Protein AF-A0A973HNA3-F1 (afdb_monomer)

pLDDT: mean 85.36, std 13.4, range [43.09, 97.88]

Sequence (90 aa):
MIIHIDPSSVSCDHIKQFMFDFIERELDGRLLMAMDNHVLSCEECQVMVKNYELSVDTGRKKISKTIKLPEGFKNEILKSLQDFTEEDDN

Radius of gyration: 18.61 Å; Cα contacts (8 Å, |Δi|>4): 35; chains: 1; bounding box: 33×46×44 Å

Nearest PDB structures (foldseek):
  3hug-assembly6_F  TM=7.342E-01  e=3.693E+00  Mycobacterium tuberculosis H37Rv

Structure (mmCIF, N/CA/C/O backbone):
data_AF-A0A973HNA3-F1
#
_entry.id   AF-A0A973HNA3-F1
#
loop_
_atom_site.group_PDB
_atom_site.id
_atom_site.type_symbol
_atom_site.label_atom_id
_atom_site.label_alt_id
_atom_site.label_comp_id
_atom_site.label_asym_id
_atom_site.label_entity_id
_atom_site.label_seq_id
_atom_site.pdbx_PDB_ins_code
_atom_site.Cartn_x
_atom_site.Cartn_y
_atom_site.Cartn_z
_atom_site.occupancy
_atom_site.B_iso_or_equiv
_atom_site.auth_seq_id
_atom_site.auth_comp_id
_atom_site.auth_asym_id
_atom_site.auth_atom_id
_atom_site.pdbx_PDB_model_num
ATOM 1 N N . MET A 1 1 ? -13.553 -0.116 -13.221 1.00 48.06 1 MET A N 1
ATOM 2 C CA . MET A 1 1 ? -12.571 -0.079 -14.325 1.00 48.06 1 MET A CA 1
ATOM 3 C C . MET A 1 1 ? -11.658 -1.267 -14.101 1.00 48.06 1 MET A C 1
ATOM 5 O O . MET A 1 1 ? -11.118 -1.358 -13.012 1.00 48.06 1 MET A O 1
ATOM 9 N N . ILE A 1 2 ? -11.583 -2.228 -15.025 1.00 55.06 2 ILE A N 1
ATOM 10 C CA . ILE A 1 2 ? -10.654 -3.358 -14.865 1.00 55.06 2 ILE A CA 1
ATOM 11 C C . ILE A 1 2 ? -9.303 -2.868 -15.383 1.00 55.06 2 ILE A C 1
ATOM 13 O O . ILE A 1 2 ? -9.16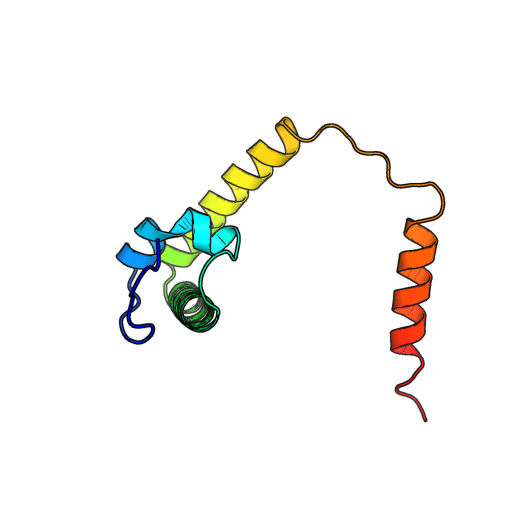4 -2.575 -16.569 1.00 55.06 2 ILE A O 1
ATOM 17 N N . ILE A 1 3 ? -8.358 -2.674 -14.470 1.00 62.69 3 ILE A N 1
ATOM 18 C CA . ILE A 1 3 ? -6.999 -2.241 -14.785 1.00 62.69 3 ILE A CA 1
ATOM 19 C C . ILE A 1 3 ? -6.226 -3.484 -15.237 1.00 62.69 3 ILE A C 1
ATOM 21 O O . ILE A 1 3 ? -6.139 -4.465 -14.505 1.00 62.69 3 ILE A O 1
ATOM 25 N N . HIS A 1 4 ? -5.702 -3.465 -16.461 1.00 68.12 4 HIS A N 1
ATOM 26 C CA . HIS A 1 4 ? -4.891 -4.552 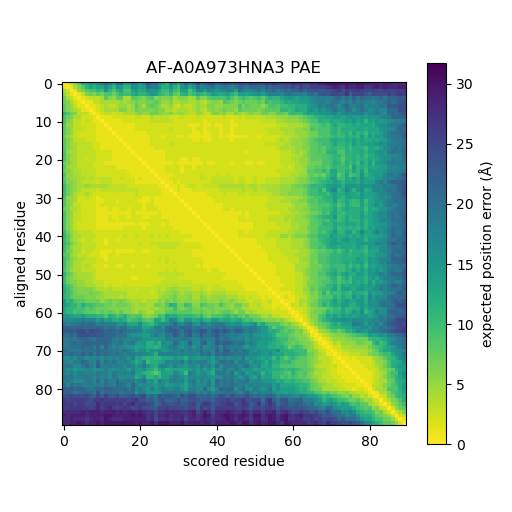-17.006 1.00 68.12 4 HIS A CA 1
ATOM 27 C C . HIS A 1 4 ? -3.416 -4.161 -16.942 1.00 68.12 4 HIS A C 1
ATOM 29 O O . HIS A 1 4 ? -2.879 -3.593 -17.889 1.00 68.12 4 HIS A O 1
ATOM 35 N N . ILE A 1 5 ? -2.778 -4.448 -15.810 1.00 76.75 5 ILE A N 1
ATOM 36 C CA . ILE A 1 5 ? -1.320 -4.396 -15.669 1.00 76.75 5 ILE A CA 1
ATOM 37 C C . ILE A 1 5 ? -0.827 -5.829 -15.651 1.00 76.75 5 ILE A C 1
ATOM 39 O O . ILE A 1 5 ? -1.396 -6.673 -14.961 1.00 76.75 5 ILE A O 1
ATOM 43 N N . ASP A 1 6 ? 0.228 -6.099 -16.408 1.00 83.75 6 ASP A N 1
ATOM 44 C CA . ASP A 1 6 ? 0.939 -7.360 -16.294 1.00 83.75 6 ASP A CA 1
ATOM 45 C C . ASP A 1 6 ? 1.736 -7.354 -14.974 1.00 83.75 6 ASP A C 1
ATOM 47 O O . ASP A 1 6 ? 2.632 -6.519 -14.803 1.00 83.75 6 ASP A O 1
ATOM 51 N N . PRO A 1 7 ? 1.443 -8.261 -14.022 1.00 84.50 7 PRO A N 1
ATOM 52 C CA . PRO A 1 7 ? 2.160 -8.319 -12.751 1.00 84.50 7 PRO A CA 1
ATOM 53 C C . PRO A 1 7 ? 3.671 -8.541 -12.917 1.00 84.50 7 PRO A C 1
ATOM 55 O O . PRO A 1 7 ? 4.445 -8.204 -12.027 1.00 84.50 7 PRO A O 1
ATOM 58 N N . SER A 1 8 ? 4.118 -9.084 -14.054 1.00 85.81 8 SER A N 1
ATOM 59 C CA . SER A 1 8 ? 5.543 -9.286 -14.334 1.00 85.81 8 SER A CA 1
ATOM 60 C C . SER A 1 8 ? 6.291 -7.999 -14.710 1.00 85.81 8 SER A C 1
ATOM 62 O O . SER A 1 8 ? 7.521 -7.986 -14.691 1.00 85.81 8 SER A O 1
ATOM 64 N N . SER A 1 9 ? 5.576 -6.907 -15.007 1.00 91.56 9 SER A N 1
ATOM 65 C CA . SER A 1 9 ? 6.151 -5.635 -15.465 1.00 91.56 9 SER A CA 1
ATOM 66 C C . SER A 1 9 ? 5.960 -4.473 -14.486 1.00 91.56 9 SER A C 1
ATOM 68 O O . SER A 1 9 ? 6.026 -3.309 -14.889 1.00 91.56 9 SER A O 1
ATOM 70 N N . VAL A 1 10 ? 5.683 -4.754 -13.209 1.00 94.38 10 VAL A N 1
ATOM 71 C CA . VAL A 1 10 ? 5.498 -3.705 -12.196 1.00 94.38 10 VAL A CA 1
ATOM 72 C C . VAL A 1 10 ? 6.770 -2.862 -12.048 1.00 94.38 10 VAL A C 1
ATOM 74 O O . VAL A 1 10 ? 7.887 -3.369 -11.964 1.00 94.38 10 VAL A O 1
ATOM 77 N N . SER A 1 11 ? 6.581 -1.545 -11.997 1.00 95.31 11 SER A N 1
ATOM 78 C CA . SER A 1 11 ? 7.642 -0.536 -11.926 1.00 95.31 11 SER A CA 1
ATOM 79 C C . SER A 1 11 ? 7.251 0.579 -10.954 1.00 95.31 11 SER A C 1
ATOM 81 O O . SER A 1 11 ? 6.090 0.665 -10.545 1.00 95.31 11 SER A O 1
ATOM 83 N N . CYS A 1 12 ? 8.188 1.478 -10.638 1.00 97.38 12 CYS A N 1
ATOM 84 C CA . CYS A 1 12 ? 7.933 2.613 -9.748 1.00 97.38 12 CYS A CA 1
ATOM 85 C C . CYS A 1 12 ? 6.761 3.492 -10.219 1.00 97.38 12 CYS A C 1
ATOM 87 O O . CYS A 1 12 ? 6.022 4.030 -9.396 1.00 97.38 12 CYS A O 1
ATOM 89 N N . ASP A 1 13 ? 6.567 3.636 -11.533 1.00 96.25 13 ASP A N 1
ATOM 90 C CA . ASP A 1 13 ? 5.470 4.439 -12.087 1.00 96.25 13 ASP A CA 1
ATOM 91 C C . ASP A 1 13 ? 4.108 3.795 -11.825 1.00 96.25 13 ASP A C 1
ATOM 93 O O . ASP A 1 13 ? 3.150 4.496 -11.505 1.00 96.25 13 ASP A O 1
ATOM 97 N N . HIS A 1 14 ? 4.038 2.462 -11.848 1.00 95.25 14 HIS A N 1
ATOM 98 C CA . HIS A 1 14 ? 2.838 1.739 -11.440 1.00 95.25 14 HIS A CA 1
ATOM 99 C C . HIS A 1 14 ? 2.552 1.942 -9.945 1.00 95.25 14 HIS A C 1
ATOM 101 O O . HIS A 1 14 ? 1.409 2.201 -9.580 1.00 95.25 14 HIS A O 1
ATOM 107 N N . ILE A 1 15 ? 3.577 1.918 -9.079 1.00 96.31 15 ILE A N 1
ATOM 108 C CA . ILE A 1 15 ? 3.401 2.232 -7.647 1.00 96.31 15 ILE A CA 1
ATOM 109 C C . ILE A 1 15 ? 2.821 3.637 -7.462 1.00 96.31 15 ILE A C 1
ATOM 111 O O . ILE A 1 15 ? 1.853 3.812 -6.728 1.00 96.31 15 ILE A O 1
ATOM 115 N N . LYS A 1 16 ? 3.363 4.636 -8.167 1.00 94.94 16 LYS A N 1
ATOM 116 C CA . LYS A 1 16 ? 2.868 6.022 -8.116 1.00 94.94 16 LYS A CA 1
ATOM 117 C C . LYS A 1 16 ? 1.424 6.132 -8.599 1.00 94.94 16 LYS A C 1
ATOM 119 O O . LYS A 1 16 ? 0.622 6.822 -7.975 1.00 94.94 16 LYS A O 1
ATOM 124 N N . GLN A 1 17 ? 1.104 5.469 -9.707 1.00 94.38 17 GLN A N 1
ATOM 125 C CA . GLN A 1 17 ? -0.208 5.548 -10.338 1.00 94.38 17 GLN A CA 1
ATOM 126 C C . GLN A 1 17 ? -1.303 4.891 -9.492 1.00 94.38 17 GLN A C 1
ATOM 128 O O . GLN A 1 17 ? -2.396 5.442 -9.390 1.00 94.38 17 GLN A O 1
ATOM 133 N N . PHE A 1 18 ? -1.006 3.748 -8.872 1.00 93.94 18 PHE A N 1
ATOM 134 C CA . PHE A 1 18 ? -1.978 2.942 -8.125 1.00 93.94 18 PHE A CA 1
ATOM 135 C C . PHE A 1 18 ? -1.765 3.002 -6.612 1.00 93.94 18 PHE A C 1
ATOM 137 O O . PHE A 1 18 ? -2.220 2.123 -5.891 1.00 93.94 18 PHE A O 1
ATOM 144 N N . MET A 1 19 ? -1.083 4.042 -6.119 1.00 94.62 19 MET A N 1
ATOM 145 C CA . MET A 1 19 ? -0.714 4.184 -4.707 1.00 94.62 19 MET A CA 1
ATOM 146 C C . MET A 1 19 ? -1.918 4.045 -3.770 1.00 94.62 19 MET A C 1
ATOM 148 O O . MET A 1 19 ? -1.844 3.330 -2.778 1.00 94.62 19 MET A O 1
ATOM 152 N N . PHE A 1 20 ? -3.029 4.716 -4.086 1.00 93.75 20 PHE A N 1
ATOM 153 C CA . PHE A 1 20 ? -4.239 4.665 -3.266 1.00 93.75 20 PHE A CA 1
ATOM 154 C C . PHE A 1 20 ? -4.828 3.249 -3.232 1.00 93.75 20 PHE A C 1
ATOM 156 O O . PHE A 1 20 ? -4.922 2.660 -2.159 1.00 93.75 20 PHE A O 1
ATOM 163 N N . ASP A 1 21 ? -5.127 2.676 -4.400 1.00 94.31 21 ASP A N 1
ATOM 164 C CA . ASP A 1 21 ? -5.723 1.340 -4.522 1.00 94.31 21 ASP A CA 1
ATOM 165 C C . ASP A 1 21 ? -4.823 0.249 -3.909 1.00 94.31 21 ASP A C 1
ATOM 167 O O . ASP A 1 21 ? -5.306 -0.712 -3.312 1.00 94.31 21 ASP A O 1
ATOM 171 N N . PHE A 1 22 ? -3.500 0.400 -4.028 1.00 94.81 22 PHE A N 1
ATOM 172 C CA . PHE A 1 22 ? -2.509 -0.486 -3.420 1.00 94.81 22 PHE A CA 1
ATOM 173 C C . PHE A 1 22 ? -2.565 -0.442 -1.887 1.00 94.81 22 PHE A C 1
ATOM 175 O O . PHE A 1 22 ? -2.643 -1.492 -1.249 1.00 94.81 22 PHE A O 1
ATOM 182 N N . ILE A 1 23 ? -2.576 0.758 -1.296 1.00 94.06 23 ILE A N 1
ATOM 183 C CA . ILE A 1 23 ? -2.643 0.952 0.161 1.00 94.06 23 ILE A CA 1
ATOM 184 C C . ILE A 1 23 ? -3.982 0.486 0.735 1.00 94.06 23 ILE A C 1
ATOM 186 O O . ILE A 1 23 ? -4.010 -0.161 1.781 1.00 94.06 23 ILE A O 1
ATOM 190 N N . GLU A 1 24 ? -5.0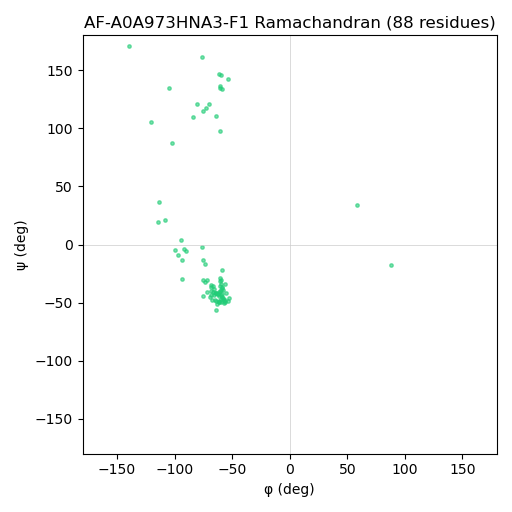84 0.764 0.041 1.00 92.88 24 GLU A N 1
ATOM 191 C CA . GLU A 1 24 ? -6.426 0.314 0.431 1.00 92.88 24 GLU A CA 1
ATOM 192 C C . GLU A 1 24 ? -6.680 -1.170 0.121 1.00 92.88 24 GLU A C 1
ATOM 194 O O . GLU A 1 24 ? -7.727 -1.708 0.477 1.00 92.88 24 GLU A O 1
ATOM 199 N N . ARG A 1 25 ? -5.705 -1.861 -0.491 1.00 93.75 25 ARG A N 1
ATOM 200 C CA . ARG A 1 25 ? -5.781 -3.281 -0.872 1.00 93.75 25 ARG A CA 1
ATOM 201 C C . ARG A 1 25 ? 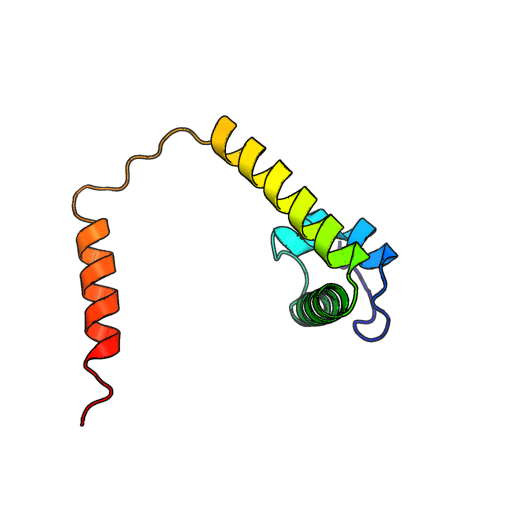-6.957 -3.585 -1.820 1.00 93.75 25 ARG A C 1
ATOM 203 O O . ARG A 1 25 ? -7.513 -4.679 -1.783 1.00 93.75 25 ARG A O 1
ATOM 210 N N . GLU A 1 26 ? -7.305 -2.639 -2.695 1.00 94.06 26 GLU A N 1
ATOM 211 C CA . GLU A 1 26 ? -8.418 -2.736 -3.659 1.00 94.06 26 GLU A CA 1
ATOM 212 C C . GLU A 1 26 ? -8.004 -3.304 -5.032 1.00 94.06 26 GLU A C 1
ATOM 214 O O . GLU A 1 26 ? -8.846 -3.530 -5.905 1.00 94.06 26 GLU A O 1
ATOM 219 N N . LEU A 1 27 ? -6.709 -3.559 -5.235 1.00 90.62 27 LEU A N 1
ATOM 220 C CA . LEU A 1 27 ? -6.178 -4.182 -6.449 1.00 90.62 27 LEU A CA 1
ATOM 221 C C . LEU A 1 27 ? -6.432 -5.695 -6.487 1.00 90.62 27 LEU A C 1
ATOM 223 O O . LEU A 1 27 ? -6.651 -6.344 -5.463 1.00 90.62 27 LEU A O 1
ATOM 227 N N . ASP A 1 28 ? -6.345 -6.288 -7.681 1.00 92.00 28 ASP A N 1
ATOM 228 C CA . ASP A 1 28 ? -6.375 -7.742 -7.797 1.00 92.00 28 ASP A CA 1
ATOM 229 C C . ASP A 1 28 ? -5.187 -8.377 -7.056 1.00 92.00 28 ASP A C 1
ATOM 231 O O . ASP A 1 28 ? -4.087 -7.824 -7.000 1.00 92.00 28 ASP A O 1
ATOM 235 N N . GLY A 1 29 ? -5.395 -9.568 -6.491 1.00 92.56 29 GLY A N 1
ATOM 236 C CA . GLY A 1 29 ? -4.400 -10.188 -5.615 1.00 92.56 29 GLY A CA 1
ATOM 237 C C . GLY A 1 29 ? -3.047 -10.463 -6.283 1.00 92.56 29 GLY A C 1
ATOM 238 O O . GLY A 1 29 ? -2.028 -10.446 -5.599 1.00 92.56 29 GLY A O 1
ATOM 239 N N . ARG A 1 30 ? -3.000 -10.692 -7.605 1.00 92.38 30 ARG A N 1
ATOM 240 C CA . ARG A 1 30 ? -1.730 -10.944 -8.310 1.00 92.38 30 ARG A CA 1
ATOM 241 C C . ARG A 1 30 ? -0.943 -9.655 -8.491 1.00 92.38 30 ARG A C 1
ATOM 243 O O . ARG A 1 30 ? 0.261 -9.642 -8.244 1.00 92.38 30 ARG A O 1
ATOM 250 N N . LEU A 1 31 ? -1.617 -8.586 -8.899 1.00 93.38 31 LEU A N 1
ATOM 251 C CA . LEU A 1 31 ? -1.023 -7.264 -9.012 1.00 93.38 31 LEU A CA 1
ATOM 252 C C . LEU A 1 31 ? -0.579 -6.737 -7.646 1.00 93.38 31 LEU A C 1
ATOM 254 O O . LEU A 1 31 ? 0.530 -6.226 -7.531 1.00 93.38 31 LEU A O 1
ATOM 258 N N . LEU A 1 32 ? -1.391 -6.940 -6.605 1.00 95.19 32 LEU A N 1
ATOM 259 C CA . LEU A 1 32 ? -1.053 -6.564 -5.236 1.00 95.19 32 LEU A CA 1
ATOM 260 C C . LEU A 1 32 ? 0.255 -7.228 -4.779 1.00 95.19 32 LEU A C 1
ATOM 262 O O . LEU A 1 32 ? 1.160 -6.535 -4.324 1.00 95.19 32 LEU A O 1
ATOM 266 N N . MET A 1 33 ? 0.396 -8.544 -4.981 1.00 95.81 33 MET A N 1
ATOM 267 C CA . MET A 1 33 ? 1.638 -9.263 -4.664 1.00 95.81 33 MET A CA 1
ATOM 268 C C . MET A 1 33 ? 2.834 -8.753 -5.473 1.00 95.81 33 MET A C 1
ATOM 270 O O . MET A 1 33 ? 3.935 -8.628 -4.942 1.00 95.81 33 MET A O 1
ATOM 274 N N . ALA A 1 34 ? 2.647 -8.463 -6.762 1.00 96.00 34 ALA A N 1
ATOM 275 C CA . ALA A 1 34 ? 3.723 -7.939 -7.597 1.00 96.00 34 ALA A CA 1
ATOM 276 C C . ALA A 1 34 ? 4.176 -6.539 -7.155 1.00 96.00 34 ALA A C 1
ATOM 278 O O . ALA A 1 34 ? 5.375 -6.255 -7.138 1.00 96.00 34 ALA A O 1
ATOM 279 N N . MET A 1 35 ? 3.237 -5.685 -6.748 1.00 96.56 35 MET A N 1
ATOM 280 C CA . MET A 1 35 ? 3.530 -4.368 -6.187 1.00 96.56 35 MET A CA 1
ATOM 281 C C . MET A 1 35 ? 4.197 -4.459 -4.818 1.00 96.56 35 MET A C 1
ATOM 283 O O . MET A 1 35 ? 5.202 -3.782 -4.616 1.00 96.56 35 MET A O 1
ATOM 287 N N . ASP A 1 36 ? 3.730 -5.336 -3.925 1.00 97.38 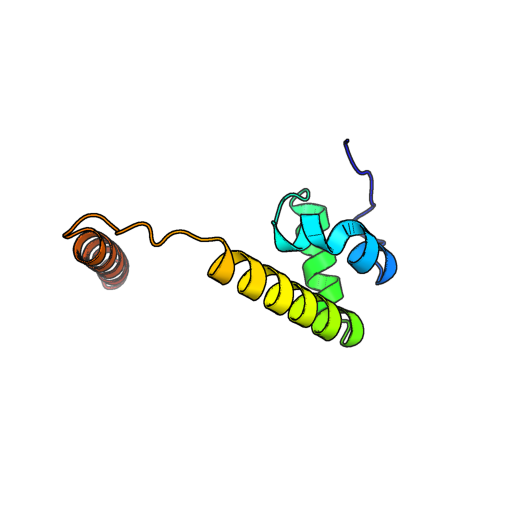36 ASP A N 1
ATOM 288 C CA . ASP A 1 36 ? 4.394 -5.606 -2.643 1.00 97.38 36 ASP A CA 1
ATOM 289 C C . ASP A 1 36 ? 5.849 -6.050 -2.873 1.00 97.38 36 ASP A C 1
ATOM 291 O O . ASP A 1 36 ? 6.772 -5.492 -2.283 1.00 97.38 36 ASP A O 1
ATOM 295 N N . ASN A 1 37 ? 6.081 -6.990 -3.796 1.00 96.88 37 ASN A N 1
ATOM 296 C CA . ASN A 1 37 ? 7.430 -7.442 -4.150 1.00 96.88 37 ASN A CA 1
ATOM 297 C C . ASN A 1 37 ? 8.302 -6.299 -4.687 1.00 96.88 37 ASN A C 1
ATOM 299 O O . ASN A 1 37 ? 9.462 -6.163 -4.292 1.00 96.88 37 ASN A O 1
ATOM 303 N N . HIS A 1 38 ? 7.751 -5.456 -5.564 1.00 97.00 38 HIS A N 1
ATOM 304 C CA . HIS A 1 38 ? 8.467 -4.294 -6.078 1.00 97.00 38 HIS A CA 1
ATOM 305 C C . HIS A 1 38 ? 8.842 -3.333 -4.943 1.00 97.00 38 HIS A C 1
ATOM 307 O O . HIS A 1 38 ? 10.014 -2.980 -4.818 1.00 97.00 38 HIS A O 1
ATOM 313 N N . VAL A 1 39 ? 7.886 -2.970 -4.081 1.00 97.50 39 VAL A N 1
ATOM 314 C CA . VAL A 1 39 ? 8.105 -2.095 -2.921 1.00 97.50 39 VAL A CA 1
ATOM 315 C C . VAL A 1 39 ? 9.172 -2.687 -1.999 1.00 97.50 39 VAL A C 1
ATOM 317 O O . VAL A 1 39 ? 10.117 -1.993 -1.649 1.00 97.50 39 VAL A O 1
ATOM 320 N N . LEU A 1 40 ? 9.120 -3.980 -1.677 1.00 97.19 40 LEU A N 1
ATOM 321 C CA . LEU A 1 40 ? 10.141 -4.637 -0.852 1.00 97.19 40 LEU A CA 1
ATOM 322 C C . LEU A 1 40 ? 11.552 -4.562 -1.455 1.00 97.19 40 LEU A C 1
ATOM 324 O O . LEU A 1 40 ? 12.529 -4.504 -0.712 1.00 97.19 40 LEU A O 1
ATOM 328 N N . SER A 1 41 ? 11.669 -4.526 -2.782 1.00 96.50 41 SER A N 1
ATOM 329 C CA . SER A 1 41 ? 12.959 -4.467 -3.484 1.00 96.50 41 SER A CA 1
ATOM 330 C C . SER A 1 41 ? 13.441 -3.053 -3.847 1.00 96.50 41 SER A C 1
ATOM 332 O O . SER A 1 41 ? 14.606 -2.885 -4.206 1.00 96.50 41 SER A O 1
ATOM 334 N N . CYS A 1 42 ? 12.581 -2.033 -3.762 1.00 97.69 42 CYS A N 1
ATOM 335 C CA . CYS A 1 42 ? 12.862 -0.676 -4.233 1.00 97.69 42 CYS A CA 1
ATOM 336 C C . CYS A 1 42 ? 12.757 0.349 -3.095 1.00 97.69 42 CYS A C 1
ATOM 338 O O . CYS A 1 42 ? 11.659 0.745 -2.705 1.00 97.69 42 CYS A O 1
ATOM 340 N N . GLU A 1 43 ? 13.902 0.836 -2.606 1.00 97.88 43 GLU A N 1
ATOM 341 C CA . GLU A 1 43 ? 13.981 1.789 -1.486 1.00 97.88 43 GLU A CA 1
ATOM 342 C C . GLU A 1 43 ? 13.160 3.072 -1.721 1.00 97.88 43 GLU A C 1
ATOM 344 O O . GLU A 1 43 ? 12.442 3.519 -0.826 1.00 97.88 43 GLU A O 1
ATOM 349 N N . GLU A 1 44 ? 13.190 3.633 -2.935 1.00 97.25 44 GLU A N 1
ATOM 350 C CA . GLU A 1 44 ? 12.392 4.820 -3.285 1.00 97.25 44 GLU A CA 1
ATOM 351 C C . GLU A 1 44 ? 10.891 4.556 -3.093 1.00 97.25 44 GLU A C 1
ATOM 353 O O . GLU A 1 44 ? 10.182 5.365 -2.487 1.00 97.25 44 GLU A O 1
ATOM 358 N N . CYS A 1 45 ? 10.412 3.396 -3.551 1.00 97.75 45 CYS A N 1
ATOM 359 C CA . CYS A 1 45 ? 9.016 3.005 -3.396 1.00 97.75 45 CYS A CA 1
ATOM 360 C C . CYS A 1 45 ? 8.657 2.730 -1.932 1.00 97.75 45 CYS A C 1
ATOM 362 O O . CYS A 1 45 ? 7.572 3.120 -1.512 1.00 97.75 45 CYS A O 1
ATOM 364 N N . GLN A 1 46 ? 9.553 2.146 -1.126 1.00 97.81 46 GLN A N 1
ATOM 365 C CA . GLN A 1 46 ? 9.313 1.962 0.317 1.00 97.81 46 GLN A CA 1
ATOM 366 C C . GLN A 1 46 ? 9.083 3.291 1.024 1.00 97.81 46 GLN A C 1
ATOM 368 O O . GLN A 1 46 ? 8.115 3.451 1.769 1.00 97.81 46 GLN A O 1
ATOM 373 N N . VAL A 1 47 ? 9.971 4.259 0.783 1.00 97.56 47 VAL A N 1
ATOM 374 C CA . VAL A 1 47 ? 9.875 5.590 1.388 1.00 97.56 47 VAL A CA 1
ATOM 375 C C . VAL A 1 47 ? 8.584 6.277 0.948 1.00 97.56 47 VAL A C 1
ATOM 377 O O . VAL A 1 47 ? 7.885 6.869 1.771 1.00 97.56 47 VAL A O 1
ATOM 380 N N . MET A 1 48 ? 8.241 6.175 -0.335 1.00 96.38 48 MET A N 1
ATOM 381 C CA . MET A 1 48 ? 7.034 6.775 -0.896 1.00 96.38 48 MET A CA 1
ATOM 382 C C . MET A 1 48 ? 5.752 6.197 -0.289 1.00 96.38 48 MET A C 1
ATOM 384 O O . MET A 1 48 ? 4.917 6.960 0.196 1.00 96.38 48 MET A O 1
ATOM 388 N N . VAL A 1 49 ? 5.629 4.867 -0.274 1.00 96.38 49 VAL A N 1
ATOM 389 C CA . VAL A 1 49 ? 4.494 4.130 0.300 1.00 96.38 49 VAL A CA 1
ATOM 390 C C . VAL A 1 49 ? 4.323 4.497 1.771 1.00 96.38 49 VAL A C 1
ATOM 392 O O . VAL A 1 49 ? 3.259 4.962 2.171 1.00 96.38 49 VAL A O 1
ATOM 395 N N . LYS A 1 50 ? 5.400 4.431 2.561 1.00 96.06 50 LYS A N 1
ATOM 396 C CA . LYS A 1 50 ? 5.374 4.774 3.989 1.00 96.06 50 LYS A CA 1
ATOM 397 C C . LYS A 1 50 ? 4.926 6.216 4.246 1.00 96.06 50 LYS A C 1
ATOM 399 O O . LYS A 1 50 ? 4.152 6.482 5.164 1.00 96.06 50 LYS A O 1
ATOM 404 N N . ASN A 1 51 ? 5.410 7.170 3.451 1.00 95.38 51 ASN A N 1
ATOM 405 C CA . ASN A 1 51 ? 5.012 8.573 3.589 1.00 95.38 51 ASN A CA 1
ATOM 406 C C . ASN A 1 51 ? 3.533 8.786 3.243 1.00 95.38 51 ASN A C 1
ATOM 408 O O . ASN A 1 51 ? 2.858 9.611 3.871 1.00 95.38 51 ASN A O 1
ATOM 412 N N . TYR A 1 52 ? 3.026 8.041 2.262 1.00 94.56 52 TYR A N 1
ATOM 413 C CA . TYR A 1 52 ? 1.621 8.079 1.890 1.00 94.56 52 TYR A CA 1
ATOM 414 C C . TYR A 1 52 ? 0.739 7.492 3.000 1.00 94.56 52 TYR A C 1
ATOM 416 O O . TYR A 1 52 ? -0.193 8.163 3.442 1.00 94.56 52 TYR A O 1
ATOM 424 N N . GLU A 1 53 ? 1.086 6.316 3.534 1.00 93.25 53 GLU A N 1
ATOM 425 C CA . GLU A 1 53 ? 0.395 5.682 4.669 1.00 93.25 53 GLU A CA 1
ATOM 426 C C . GLU A 1 53 ? 0.292 6.622 5.871 1.00 93.25 53 GLU A C 1
ATOM 428 O O . GLU A 1 53 ? -0.797 6.850 6.396 1.00 93.25 53 GLU A O 1
ATOM 433 N N . LEU A 1 54 ? 1.404 7.255 6.263 1.00 91.75 54 LEU A N 1
ATOM 434 C CA . LEU A 1 54 ? 1.422 8.219 7.366 1.00 91.75 54 LEU A CA 1
ATOM 435 C C . LEU A 1 54 ? 0.475 9.404 7.126 1.00 91.75 54 LEU A C 1
ATOM 437 O O . LEU A 1 54 ? -0.170 9.894 8.062 1.00 91.75 54 LEU A O 1
ATOM 441 N N . SER A 1 55 ? 0.386 9.868 5.880 1.00 89.62 55 SER A N 1
ATOM 442 C CA . SER A 1 55 ? -0.482 10.980 5.494 1.00 89.62 55 SER A CA 1
ATOM 443 C C . SER A 1 55 ? -1.957 10.579 5.570 1.00 89.62 55 SER A C 1
ATOM 445 O O . SER A 1 55 ? -2.765 11.309 6.157 1.00 89.62 55 SER A O 1
ATOM 447 N N . VAL A 1 56 ? -2.298 9.397 5.050 1.00 88.38 56 VAL A N 1
ATOM 448 C CA . VAL A 1 56 ? -3.655 8.837 5.087 1.00 88.38 56 VAL A CA 1
ATOM 449 C C . VAL A 1 56 ? -4.090 8.555 6.523 1.00 88.38 56 VAL A C 1
ATOM 451 O O . VAL A 1 56 ? -5.158 9.010 6.929 1.00 88.38 56 VAL A O 1
ATOM 454 N N . ASP A 1 57 ? -3.254 7.908 7.333 1.00 87.31 57 ASP A N 1
ATOM 455 C CA . ASP A 1 57 ? -3.546 7.607 8.737 1.00 87.31 57 ASP A CA 1
ATOM 456 C C . ASP A 1 57 ? -3.768 8.866 9.571 1.00 87.31 57 ASP A C 1
ATOM 458 O O . ASP A 1 57 ? -4.668 8.925 10.414 1.00 87.31 57 ASP A O 1
ATOM 462 N N . THR A 1 58 ? -2.969 9.905 9.330 1.00 85.00 58 THR A N 1
ATOM 463 C CA . THR A 1 58 ? -3.151 11.201 9.990 1.00 85.00 58 THR A CA 1
ATOM 464 C C . THR A 1 58 ? -4.490 11.828 9.604 1.00 85.00 58 THR A C 1
ATOM 466 O O . THR A 1 58 ? -5.188 12.363 10.469 1.00 85.00 58 THR A O 1
ATOM 469 N N . GLY A 1 59 ? -4.874 11.746 8.327 1.00 81.06 59 GLY A N 1
ATOM 470 C CA . GLY A 1 59 ? -6.191 12.173 7.854 1.00 81.06 59 GLY A CA 1
ATOM 471 C C . GLY A 1 59 ? -7.321 11.382 8.514 1.00 81.06 59 GLY A C 1
ATOM 472 O O . GLY A 1 59 ? -8.234 11.972 9.094 1.00 81.06 59 GLY A O 1
ATOM 473 N N . ARG A 1 60 ? -7.216 10.050 8.522 1.00 84.00 60 ARG A N 1
ATOM 474 C CA . ARG A 1 60 ? -8.184 9.136 9.141 1.00 84.00 60 ARG A CA 1
ATOM 475 C C . ARG A 1 60 ? -8.389 9.442 10.615 1.00 84.00 60 ARG A C 1
ATOM 477 O O . ARG A 1 60 ? -9.528 9.635 11.018 1.00 84.00 60 ARG A O 1
ATOM 484 N N . LYS A 1 61 ? -7.317 9.593 11.398 1.00 82.50 61 LYS A N 1
ATOM 485 C CA . LYS A 1 61 ? -7.393 9.934 12.833 1.00 82.50 61 LYS A CA 1
ATOM 486 C C . LYS A 1 61 ? -8.093 11.267 13.098 1.00 82.50 61 LYS A C 1
ATOM 488 O O . LYS A 1 61 ? -8.768 11.410 14.112 1.00 82.50 61 LYS A O 1
ATOM 493 N N . LYS A 1 62 ? -7.936 12.250 12.205 1.00 77.81 62 LYS A N 1
ATOM 494 C CA . LYS A 1 62 ? -8.600 13.559 12.326 1.00 77.81 62 LYS A CA 1
ATOM 495 C C . LYS A 1 62 ? -10.088 13.505 11.971 1.00 77.81 62 LYS A C 1
ATOM 497 O O . LYS A 1 62 ? -10.859 14.290 12.513 1.00 77.81 62 LYS A O 1
ATOM 502 N N . ILE A 1 63 ? -10.481 12.613 11.061 1.00 76.38 63 ILE A N 1
ATOM 503 C CA . ILE A 1 63 ? -11.857 12.499 10.552 1.00 76.38 63 ILE A CA 1
ATOM 504 C C . ILE A 1 63 ? -12.669 11.466 11.348 1.00 76.38 63 ILE A C 1
ATOM 506 O O . ILE A 1 63 ? -13.888 11.599 11.480 1.00 76.38 63 ILE A O 1
ATOM 510 N N . SER A 1 64 ? -12.016 10.444 11.902 1.00 71.12 64 SER A N 1
ATOM 511 C CA . SER A 1 64 ? -12.670 9.378 12.650 1.00 71.12 64 SER A CA 1
ATOM 512 C C . SER A 1 64 ? -13.315 9.944 13.912 1.00 71.12 64 SER A C 1
ATOM 514 O O . SER A 1 64 ? -12.631 10.324 14.864 1.00 71.12 64 SER A O 1
ATOM 516 N N . LYS A 1 65 ? -14.649 9.964 13.946 1.00 65.38 65 LYS A N 1
ATOM 517 C CA . LYS A 1 65 ? -15.383 10.078 15.208 1.00 65.38 65 LYS A CA 1
ATOM 518 C C . LYS A 1 65 ? -15.018 8.869 16.061 1.00 65.38 65 LYS A C 1
ATOM 520 O O . LYS A 1 65 ? -14.994 7.753 15.549 1.00 65.38 65 LYS A O 1
ATOM 525 N N . THR A 1 66 ? -14.758 9.079 17.346 1.00 66.19 66 THR A N 1
ATOM 526 C CA . THR A 1 66 ? -14.504 7.986 18.287 1.00 66.19 66 THR A CA 1
ATOM 527 C C . THR A 1 66 ? -15.731 7.080 18.347 1.00 66.19 66 THR A C 1
ATOM 529 O O . THR A 1 66 ? -16.705 7.382 19.038 1.00 66.19 66 THR A O 1
ATOM 532 N N . ILE A 1 67 ? -15.707 5.976 17.606 1.00 70.50 67 ILE A N 1
ATOM 533 C CA . ILE A 1 67 ? -16.679 4.901 17.766 1.00 70.50 67 ILE A CA 1
ATOM 534 C C . ILE A 1 67 ? -16.263 4.170 19.038 1.00 70.50 67 ILE A C 1
ATOM 536 O O . ILE A 1 67 ? -15.166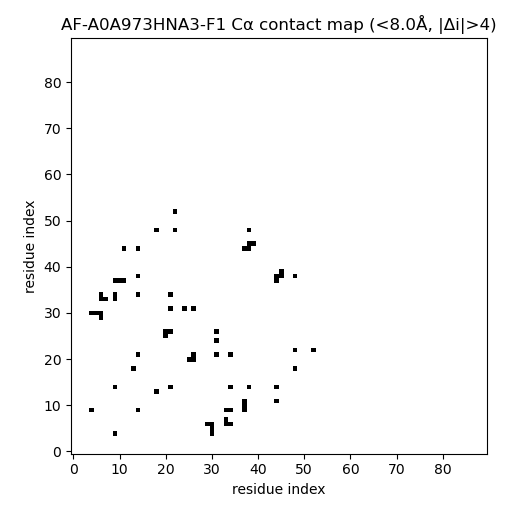 3.618 19.120 1.00 70.50 67 ILE A O 1
ATOM 540 N N . LYS A 1 68 ? -17.112 4.222 20.067 1.00 74.81 68 LYS A N 1
ATOM 541 C CA . LYS A 1 68 ? -16.902 3.407 21.261 1.00 74.81 68 LYS A CA 1
ATOM 542 C C . LYS A 1 68 ? -17.170 1.959 20.875 1.00 74.81 68 LYS A C 1
ATOM 544 O O . LYS A 1 68 ? -18.267 1.645 20.417 1.00 74.81 68 LYS A O 1
ATOM 549 N N . LEU A 1 69 ? -16.170 1.100 21.047 1.00 78.12 69 LEU A N 1
ATOM 550 C CA . LEU A 1 69 ? -16.391 -0.339 20.983 1.00 78.12 69 LEU A CA 1
ATOM 551 C C . LEU A 1 69 ? -17.412 -0.733 22.067 1.00 78.12 69 LEU A C 1
ATOM 553 O O . LEU A 1 69 ? -17.406 -0.112 23.137 1.00 78.12 69 LEU A O 1
ATOM 557 N N . PRO A 1 70 ? -18.277 -1.731 21.813 1.00 84.56 70 PRO A N 1
ATOM 558 C CA . PRO A 1 70 ? -19.178 -2.254 22.832 1.00 84.56 70 PRO A CA 1
ATOM 559 C C . PRO A 1 70 ? -18.406 -2.680 24.087 1.00 84.56 70 PRO A C 1
ATOM 561 O O . PRO A 1 70 ? -17.292 -3.208 23.997 1.00 84.56 70 PRO A O 1
ATOM 564 N N . GLU A 1 71 ? -18.987 -2.451 25.266 1.00 80.19 71 GLU A N 1
ATOM 565 C CA . GLU A 1 71 ? -18.396 -2.935 26.515 1.00 80.19 71 GLU A CA 1
ATOM 566 C C . GLU A 1 71 ? -18.253 -4.462 26.467 1.00 80.19 71 GLU A C 1
ATOM 568 O O . GLU A 1 71 ? -19.161 -5.167 26.041 1.00 80.19 71 GLU A O 1
ATOM 573 N N . GLY A 1 72 ? -17.088 -4.977 26.866 1.00 80.94 72 GLY A N 1
ATOM 574 C CA . GLY A 1 72 ? -16.794 -6.413 26.830 1.00 80.94 72 GLY A CA 1
ATOM 575 C C . GLY A 1 72 ? -16.209 -6.937 25.512 1.00 80.94 72 GLY A C 1
ATOM 576 O O . GLY A 1 72 ? -15.524 -7.955 25.553 1.00 80.94 72 GLY A O 1
ATOM 577 N N . PHE A 1 73 ? -16.324 -6.213 24.390 1.00 86.69 73 PHE A N 1
ATOM 578 C CA . PHE A 1 73 ? -15.812 -6.663 23.080 1.00 86.69 73 PHE A CA 1
ATOM 579 C C . PHE A 1 73 ? -14.298 -6.942 23.085 1.00 86.69 73 PHE A C 1
ATOM 581 O O . PHE A 1 73 ? -13.818 -7.910 22.504 1.00 86.69 73 PHE A O 1
ATOM 588 N N . LYS A 1 74 ? -13.520 -6.142 23.829 1.00 83.12 74 LYS A N 1
ATOM 589 C CA . LYS A 1 74 ? -12.082 -6.395 24.027 1.00 83.12 74 LYS A CA 1
ATOM 590 C C . LYS A 1 74 ? -11.819 -7.760 24.681 1.00 83.12 74 LYS A C 1
ATOM 592 O O . LYS A 1 74 ? -10.859 -8.428 24.316 1.00 83.12 74 LYS A O 1
ATOM 597 N N . ASN A 1 75 ? -12.650 -8.163 25.642 1.00 86.00 75 ASN A N 1
ATOM 598 C CA . ASN A 1 75 ? -12.489 -9.435 26.346 1.00 86.00 75 ASN A CA 1
ATOM 599 C C . ASN A 1 75 ? -12.878 -10.622 25.455 1.00 86.00 75 ASN A C 1
ATOM 601 O O . ASN A 1 75 ? -12.264 -11.675 25.565 1.00 86.00 75 ASN A O 1
ATOM 605 N N . GLU A 1 76 ? -13.852 -10.449 24.558 1.00 87.38 76 GLU A N 1
ATOM 606 C CA . GLU A 1 76 ? -14.220 -11.456 23.552 1.00 87.38 76 GLU A CA 1
ATOM 607 C C . GLU A 1 76 ? -13.089 -11.692 22.544 1.00 87.38 76 GLU A C 1
ATOM 609 O O . GLU A 1 76 ? -12.750 -12.842 22.263 1.00 87.38 76 GLU A O 1
ATOM 614 N N . ILE A 1 77 ? -12.443 -10.617 22.070 1.00 86.88 77 ILE A N 1
ATOM 615 C CA . ILE A 1 77 ? -11.252 -10.721 21.213 1.00 86.88 77 ILE A CA 1
ATOM 616 C C . ILE A 1 77 ? -10.130 -11.464 21.946 1.00 86.88 77 ILE A C 1
ATOM 618 O O . ILE A 1 77 ? -9.524 -12.368 21.381 1.00 86.88 77 ILE A O 1
ATOM 622 N N . LEU A 1 78 ? -9.854 -11.099 23.204 1.00 86.50 78 LEU A N 1
ATOM 623 C CA . LEU A 1 78 ? -8.784 -11.726 23.986 1.00 86.50 78 LEU A CA 1
ATOM 624 C C . LEU A 1 78 ? -9.023 -13.220 24.211 1.00 86.50 78 LEU A C 1
ATOM 626 O O . LEU A 1 78 ? -8.086 -13.992 24.052 1.00 86.50 78 LEU A O 1
ATOM 630 N N . LYS A 1 79 ? -10.259 -13.623 24.527 1.00 87.38 79 LYS A N 1
ATOM 631 C CA . LYS A 1 79 ? -10.621 -15.043 24.647 1.00 87.38 79 LYS A CA 1
ATOM 632 C C . LYS A 1 79 ? -10.416 -15.784 23.331 1.00 87.38 79 LYS A C 1
ATOM 634 O O . LYS A 1 79 ? -9.719 -16.784 23.309 1.00 87.38 79 LYS A O 1
ATOM 639 N N . SER A 1 80 ? -10.925 -15.222 22.234 1.00 85.06 80 SER A N 1
ATOM 640 C CA . SER A 1 80 ? -10.790 -15.838 20.910 1.00 85.06 80 SER A CA 1
ATOM 641 C C . SER A 1 80 ? -9.322 -16.057 20.533 1.00 85.06 80 SER A C 1
ATOM 643 O O . SER A 1 80 ? -8.990 -17.083 19.965 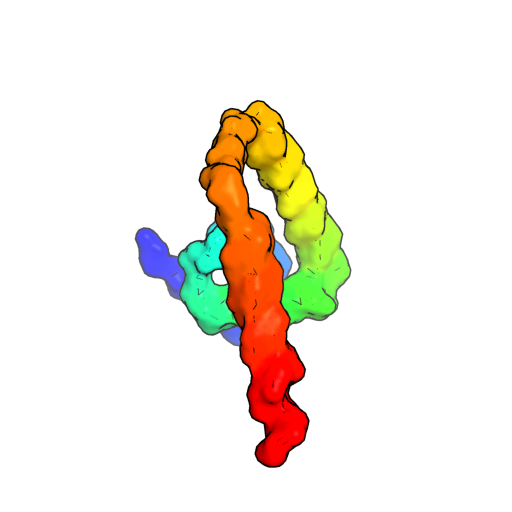1.00 85.06 80 SER A O 1
ATOM 645 N N . LEU A 1 81 ? -8.430 -15.115 20.864 1.00 84.50 81 LEU A N 1
ATOM 646 C CA . LEU A 1 81 ? -6.994 -15.246 20.595 1.00 84.50 81 LEU A CA 1
ATOM 647 C C . LEU A 1 81 ? -6.289 -16.270 21.499 1.00 84.50 81 LEU A C 1
ATOM 649 O O . LEU A 1 81 ? -5.310 -16.861 21.057 1.00 84.50 81 LEU A O 1
ATOM 653 N N . GLN A 1 82 ? -6.752 -16.462 22.738 1.00 80.62 82 GLN A N 1
ATOM 654 C CA . GLN A 1 82 ? -6.215 -17.475 23.656 1.00 80.62 82 GLN A CA 1
ATOM 655 C C . GLN A 1 82 ? -6.611 -18.888 23.221 1.00 80.62 82 GLN A C 1
ATOM 657 O O . GLN A 1 82 ? -5.757 -19.772 23.199 1.00 80.62 82 GLN A O 1
ATOM 662 N N . ASP A 1 83 ? -7.855 -19.067 22.771 1.00 74.38 83 ASP A N 1
ATOM 663 C CA . ASP A 1 83 ? -8.364 -20.358 22.298 1.00 74.38 83 ASP A CA 1
ATOM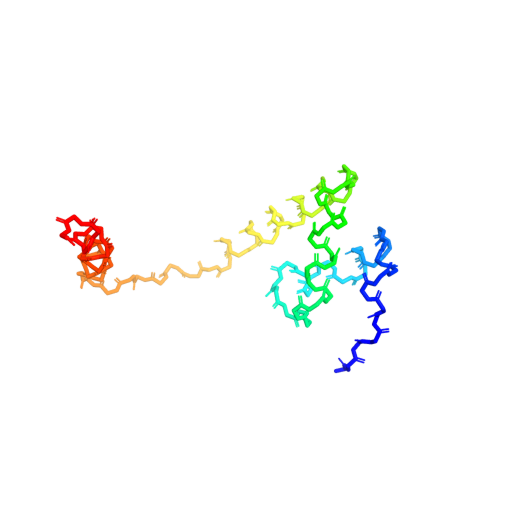 664 C C . ASP A 1 83 ? -7.558 -20.892 21.088 1.00 74.38 83 ASP A C 1
ATOM 666 O O . ASP A 1 83 ? -7.345 -22.093 20.973 1.00 74.38 83 ASP A O 1
ATOM 670 N N . PHE A 1 84 ? -7.012 -20.017 20.227 1.00 61.50 84 PHE A N 1
ATOM 671 C CA . PHE A 1 84 ? -6.137 -20.419 19.108 1.00 61.50 84 PHE A CA 1
ATOM 672 C C . PHE A 1 84 ? -4.725 -20.864 19.521 1.00 61.50 84 PHE A C 1
ATOM 674 O O . PHE A 1 84 ? -4.022 -21.456 18.709 1.00 61.50 84 PHE A O 1
ATOM 681 N N . THR A 1 85 ? -4.276 -20.554 20.739 1.00 60.28 85 THR A N 1
ATOM 682 C CA . THR A 1 85 ? -2.916 -20.893 21.204 1.00 60.28 85 THR A CA 1
ATOM 683 C C . THR A 1 85 ? -2.848 -22.177 22.026 1.00 60.28 85 THR A C 1
ATOM 685 O O . THR A 1 85 ? -1.751 -22.645 22.311 1.00 60.28 85 THR A O 1
ATOM 688 N N . GLU A 1 86 ? -3.994 -22.750 22.403 1.00 58.94 86 GLU A N 1
ATOM 689 C CA . GLU A 1 86 ? -4.075 -23.944 23.260 1.00 58.94 86 GLU A CA 1
ATOM 690 C C . GLU A 1 86 ? -4.313 -25.253 22.472 1.00 58.94 86 GLU A C 1
ATOM 692 O O . GLU A 1 86 ? -4.272 -26.330 23.062 1.00 58.94 86 GLU A O 1
ATOM 697 N N . GLU A 1 87 ? -4.515 -25.198 21.147 1.00 57.16 87 GLU A N 1
ATOM 698 C CA . GLU A 1 87 ? -4.747 -26.389 20.300 1.00 57.16 87 GLU A CA 1
ATOM 699 C C . GLU A 1 87 ? -3.467 -27.030 19.711 1.00 57.16 87 GLU A C 1
ATOM 701 O O . GLU A 1 87 ? -3.556 -28.114 19.137 1.00 57.16 87 GLU A O 1
ATOM 706 N N . ASP A 1 88 ? -2.278 -26.437 19.891 1.00 53.66 88 ASP A N 1
ATOM 707 C CA . ASP A 1 88 ? -1.013 -26.934 19.304 1.00 53.66 88 ASP A CA 1
ATOM 708 C C . ASP A 1 88 ? -0.181 -27.865 20.229 1.00 53.66 88 ASP A C 1
ATOM 710 O O . ASP A 1 88 ? 0.903 -28.302 19.842 1.00 53.66 88 ASP A O 1
ATOM 714 N N . ASP A 1 89 ? -0.680 -28.218 21.422 1.00 51.88 89 ASP A N 1
ATOM 715 C CA . ASP A 1 89 ? 0.039 -29.026 22.434 1.00 51.88 89 ASP A CA 1
ATOM 716 C C . ASP A 1 89 ? -0.575 -30.431 22.689 1.00 51.88 89 ASP A C 1
ATOM 718 O O . ASP A 1 89 ? -0.563 -30.923 23.823 1.00 51.88 89 ASP A O 1
ATOM 722 N N 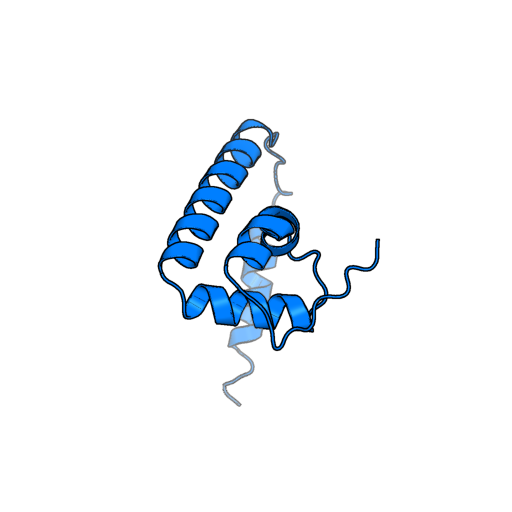. ASN A 1 90 ? -1.106 -31.120 21.664 1.00 43.09 90 ASN A N 1
ATOM 723 C CA . ASN A 1 90 ? -1.589 -32.513 21.810 1.00 43.09 90 ASN A CA 1
ATOM 724 C C . ASN A 1 90 ? -1.154 -33.465 20.684 1.00 43.09 90 ASN A C 1
ATOM 726 O O . ASN A 1 90 ? -1.611 -33.288 19.533 1.00 43.09 90 ASN A O 1
#

Secondary structure (DSSP, 8-state):
------GGG--HHHHHHTHHHHHTT-S-HHHHHHHHHHHHH-HHHHHHHHHHHHHHHHHHHHH----PPPTTHHHHHHHHHHHTTSSS--

Mean predicted aligned error: 9.83 Å

Solvent-accessible surface area (backbone atoms only — not comparable to full-atom values): 5580 Å² total; per-residue (Å²): 133,90,80,87,72,64,47,90,69,66,48,72,66,53,50,67,74,42,43,66,43,56,74,72,63,71,50,58,72,63,48,44,53,30,47,51,54,46,33,77,75,30,69,70,47,41,55,50,52,53,54,49,51,55,52,52,51,55,52,46,63,73,66,54,71,88,75,77,73,63,88,64,51,68,58,54,53,53,49,59,58,50,61,70,67,68,72,82,82,123

Foldseek 3Di:
DQDDDDLVPDDPVNCVVCLPCLLVVVHDPSNNVSLVVRCVVDVVSVVVSVVVVVVVVVVCVVPDDPDDDPPCVVVVVVVVVVVVVPPPPD